Protein AF-I3XK48-F1 (afdb_monomer)

pLDDT: mean 81.37, std 12.77, range [51.59, 94.0]

Nearest PDB structures (foldseek):
  4iij-assembly1_B  TM=9.012E-01  e=2.030E-06  Bos taurus
  7quc-assembly1_B  TM=8.845E-01  e=4.176E-06  Drosophila melanogaster
  7z0g-assembly2_S  TM=8.863E-01  e=5.084E-06  Ovis aries
  8va2-assembly1_g  TM=9.018E-01  e=6.455E-03  Homo sapiens

Secondary structure (DSSP, 8-state):
-HHHHHHHH-S------HHHHHHHHHHTS--SS--HHHHHHHHHHHHHHHSHHHHSTT-SS-SHHHHHH-

Foldseek 3Di:
DVVVCCVVPPPDDDDDDPVVLVCCCCPVVVDPDDDVVSSVVVVVVVVVVLCCLVVPPPDPPVDPVSSRVD

Organism: Cladosporium cladosporioides (NCBI:txid29917)

Mean predicted aligned error: 7.53 Å

Sequence (70 aa):
LSIHQLVENSDATFCIDNEALYDICMRTLKLSNPSYGDLNHLVSAVMSGVTPCLRFPGQLNSDLRKLAVN

Radius of gyration: 15.07 Å; Cα contacts (8 Å, |Δi|>4): 35; chains: 1; bounding box: 37×20×37 Å

Solvent-accessible surface area (backbone atoms only — not comparable to full-atom values): 4441 Å² total; per-residue (Å²): 113,69,67,62,52,46,70,76,72,47,97,76,83,87,88,80,57,66,68,62,46,50,49,43,37,38,73,73,68,62,36,92,74,75,46,72,69,57,47,49,50,53,50,50,52,50,55,52,68,71,44,42,29,80,76,40,93,88,43,84,57,62,39,75,69,47,65,76,73,110

Structure (mmCIF, N/CA/C/O backbone):
data_AF-I3XK48-F1
#
_entry.id   AF-I3XK48-F1
#
loop_
_atom_site.group_PDB
_atom_site.id
_atom_site.type_symbol
_atom_site.label_atom_id
_atom_site.label_alt_id
_atom_site.label_comp_id
_atom_site.label_asym_id
_atom_site.label_entity_id
_atom_site.label_seq_id
_atom_site.pdbx_PDB_ins_code
_atom_site.Cartn_x
_atom_site.Cartn_y
_atom_site.Cartn_z
_atom_site.occupancy
_atom_site.B_iso_or_equiv
_atom_site.auth_seq_id
_atom_site.auth_comp_id
_atom_site.auth_asym_id
_atom_site.auth_atom_id
_atom_site.pdbx_PDB_model_num
ATOM 1 N N . LEU A 1 1 ? 13.018 8.326 8.801 1.00 68.00 1 LEU A N 1
ATOM 2 C CA . LEU A 1 1 ? 13.923 7.263 8.309 1.00 68.00 1 LEU A CA 1
ATOM 3 C C . LEU A 1 1 ? 13.262 6.423 7.212 1.00 68.00 1 LEU A C 1
ATOM 5 O O . LEU A 1 1 ? 13.816 6.346 6.129 1.00 68.00 1 LEU A O 1
ATOM 9 N N . SER A 1 2 ? 12.056 5.888 7.429 1.00 77.44 2 SER A N 1
ATOM 10 C CA . SER A 1 2 ? 11.382 5.004 6.459 1.00 77.44 2 SER A CA 1
ATOM 11 C C . SER A 1 2 ? 10.937 5.687 5.157 1.00 77.44 2 SER A C 1
ATOM 13 O O . SER A 1 2 ? 11.156 5.134 4.090 1.00 77.44 2 SER A O 1
ATOM 15 N N . ILE A 1 3 ? 10.388 6.911 5.208 1.00 81.00 3 ILE A N 1
ATOM 16 C CA . ILE A 1 3 ? 9.994 7.652 3.988 1.00 81.00 3 ILE A CA 1
ATOM 17 C C . ILE A 1 3 ? 11.201 7.972 3.103 1.00 81.00 3 ILE A C 1
ATOM 19 O O . ILE A 1 3 ? 11.128 7.833 1.893 1.00 81.00 3 ILE A O 1
ATOM 23 N N . HIS A 1 4 ? 12.328 8.352 3.705 1.00 79.44 4 HIS A N 1
ATOM 24 C CA . HIS A 1 4 ? 13.556 8.640 2.966 1.00 79.44 4 HIS A CA 1
ATOM 25 C C . HIS A 1 4 ? 14.041 7.411 2.183 1.00 79.44 4 HIS A C 1
ATOM 27 O O . HIS A 1 4 ? 14.331 7.516 1.000 1.00 79.44 4 HIS A O 1
ATOM 33 N N . GLN A 1 5 ? 14.001 6.229 2.808 1.00 84.94 5 GLN A N 1
ATOM 34 C CA . GLN A 1 5 ? 14.323 4.965 2.142 1.00 84.94 5 GLN A CA 1
ATOM 35 C C . GLN A 1 5 ? 13.335 4.616 1.021 1.00 84.94 5 GLN A C 1
ATOM 37 O O . GLN A 1 5 ? 13.758 4.102 -0.010 1.00 84.94 5 GLN A O 1
ATOM 42 N N . LEU A 1 6 ? 12.043 4.915 1.199 1.00 83.31 6 LEU A N 1
ATOM 43 C CA . LEU A 1 6 ? 11.027 4.713 0.162 1.00 83.31 6 LEU A CA 1
ATOM 44 C C . LEU A 1 6 ? 11.237 5.643 -1.037 1.00 83.31 6 LEU A C 1
ATOM 46 O O . LEU A 1 6 ? 11.083 5.201 -2.167 1.00 83.31 6 LEU A O 1
ATOM 50 N N . VAL A 1 7 ? 11.616 6.902 -0.808 1.00 81.56 7 VAL A N 1
ATOM 51 C CA . VAL A 1 7 ? 11.880 7.871 -1.884 1.00 81.56 7 VAL A CA 1
ATOM 52 C C . VAL A 1 7 ? 13.122 7.494 -2.689 1.00 81.56 7 VAL A C 1
ATOM 54 O O . VAL A 1 7 ? 13.131 7.660 -3.902 1.00 81.56 7 VAL A O 1
ATOM 57 N N . GLU A 1 8 ? 14.167 6.995 -2.029 1.00 83.62 8 GLU A N 1
ATOM 58 C CA . GLU A 1 8 ? 15.435 6.693 -2.700 1.00 83.62 8 GLU A CA 1
ATOM 59 C C . GLU A 1 8 ? 15.457 5.332 -3.402 1.00 83.62 8 GLU A C 1
ATOM 61 O O . GLU A 1 8 ? 16.185 5.177 -4.378 1.00 83.62 8 GLU A O 1
ATOM 66 N N . ASN A 1 9 ? 14.688 4.347 -2.920 1.00 86.88 9 ASN A N 1
ATOM 67 C CA . ASN A 1 9 ? 14.833 2.953 -3.361 1.00 86.88 9 ASN A CA 1
ATOM 68 C C . ASN A 1 9 ? 13.561 2.323 -3.945 1.00 86.88 9 ASN A C 1
ATOM 70 O O . ASN A 1 9 ? 13.619 1.174 -4.376 1.00 86.88 9 ASN A O 1
ATOM 74 N N . SER A 1 10 ? 12.413 3.008 -3.923 1.00 84.50 10 SER A N 1
ATOM 75 C CA . SER A 1 10 ? 11.160 2.458 -4.451 1.00 84.50 10 SER A CA 1
ATOM 76 C C . SER A 1 10 ? 10.805 3.081 -5.795 1.00 84.50 10 SER A C 1
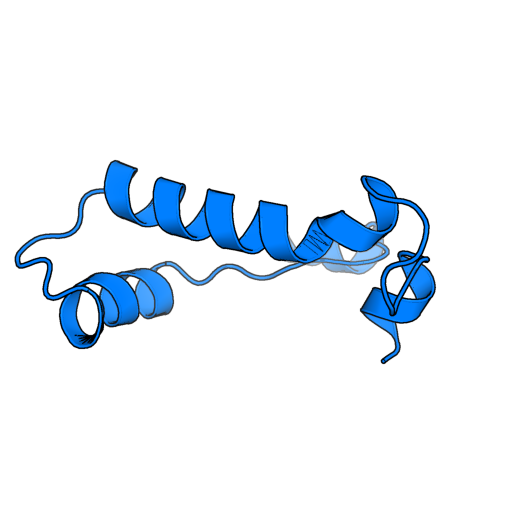ATOM 78 O O . SER A 1 10 ? 10.653 4.297 -5.895 1.00 84.50 10 SER A O 1
ATOM 80 N N . ASP A 1 11 ? 10.583 2.242 -6.807 1.00 84.06 11 ASP A N 1
ATOM 81 C CA . ASP A 1 11 ? 10.103 2.685 -8.122 1.00 84.06 11 ASP A CA 1
ATOM 82 C C . ASP A 1 11 ? 8.633 3.148 -8.082 1.00 84.06 11 ASP A C 1
ATOM 84 O O . ASP A 1 11 ? 8.208 3.971 -8.892 1.00 84.06 11 ASP A O 1
ATOM 88 N N . ALA A 1 12 ? 7.838 2.621 -7.142 1.00 82.88 12 ALA A N 1
ATOM 89 C CA . ALA A 1 12 ? 6.446 3.005 -6.924 1.00 82.88 12 ALA A CA 1
ATOM 90 C C . ALA A 1 12 ? 6.009 2.673 -5.490 1.00 82.88 12 ALA A C 1
ATOM 92 O O . ALA A 1 12 ? 6.199 1.557 -5.009 1.00 82.88 12 ALA A O 1
ATOM 93 N N . THR A 1 13 ? 5.371 3.627 -4.809 1.00 85.31 13 THR A N 1
ATOM 94 C CA . THR A 1 13 ? 4.857 3.439 -3.444 1.00 85.31 13 THR A CA 1
ATOM 95 C C . THR A 1 13 ? 3.381 3.815 -3.382 1.00 85.31 13 THR A C 1
ATOM 97 O O . THR A 1 13 ? 3.010 4.927 -3.749 1.00 85.31 13 THR A O 1
ATOM 100 N N . PHE A 1 14 ? 2.542 2.905 -2.885 1.00 85.19 14 PHE A N 1
ATOM 101 C CA . PHE A 1 14 ? 1.126 3.169 -2.625 1.00 85.19 14 PHE A CA 1
ATOM 102 C C . PHE A 1 14 ? 0.937 3.567 -1.161 1.00 85.19 14 PHE A C 1
ATOM 104 O O . PHE A 1 14 ? 1.139 2.754 -0.258 1.00 85.19 14 PHE A O 1
ATOM 111 N N . CYS A 1 15 ? 0.548 4.819 -0.923 1.00 89.00 15 CYS A N 1
ATOM 112 C CA . CYS A 1 15 ? 0.249 5.309 0.418 1.00 89.00 15 CYS A CA 1
ATOM 113 C C . CYS A 1 15 ? -1.163 4.885 0.826 1.00 89.00 15 CYS A C 1
ATOM 115 O O . CYS A 1 15 ? -2.141 5.248 0.174 1.00 89.00 15 CYS A O 1
ATOM 117 N N . ILE A 1 16 ? -1.261 4.135 1.920 1.00 89.81 16 ILE A N 1
ATOM 118 C CA . ILE A 1 16 ? -2.530 3.722 2.514 1.00 89.81 16 ILE A CA 1
ATOM 119 C C . ILE A 1 16 ? -2.692 4.482 3.825 1.00 89.81 16 ILE A C 1
ATOM 121 O O . ILE A 1 16 ? -1.939 4.258 4.772 1.00 89.81 16 ILE A O 1
ATOM 125 N N . ASP A 1 17 ? -3.662 5.389 3.859 1.00 91.62 17 ASP A N 1
ATOM 126 C CA . ASP A 1 17 ? -3.956 6.198 5.035 1.00 91.62 17 ASP A CA 1
ATOM 127 C C . ASP A 1 17 ? -5.031 5.524 5.896 1.00 91.62 17 ASP A C 1
ATOM 129 O O . ASP A 1 17 ? -6.174 5.346 5.469 1.00 91.62 17 ASP A O 1
A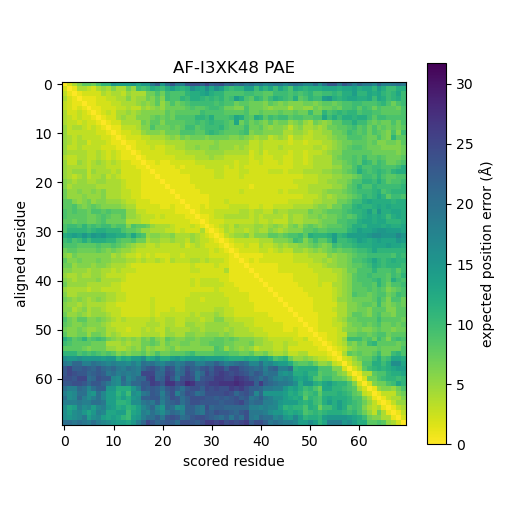TOM 133 N N . ASN A 1 18 ? -4.659 5.155 7.122 1.00 90.75 18 ASN A N 1
ATOM 134 C CA . ASN A 1 18 ? -5.575 4.527 8.064 1.00 90.75 18 ASN A CA 1
ATOM 135 C C . ASN A 1 18 ? -6.737 5.448 8.448 1.00 90.75 18 ASN A C 1
ATOM 137 O O . ASN A 1 18 ? -7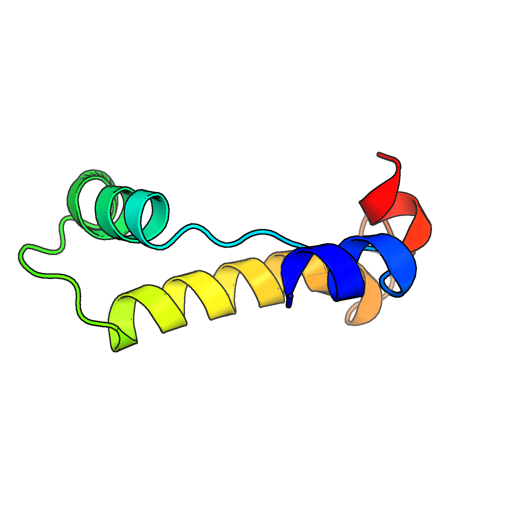.838 4.942 8.632 1.00 90.75 18 ASN A O 1
ATOM 141 N N . GLU A 1 19 ? -6.538 6.765 8.547 1.00 91.44 19 GLU A N 1
ATOM 142 C CA . GLU A 1 19 ? -7.615 7.696 8.908 1.00 91.44 19 GLU A CA 1
ATOM 143 C C . GLU A 1 19 ? -8.679 7.744 7.805 1.00 91.44 19 GLU A C 1
ATOM 145 O O . GLU A 1 19 ? -9.871 7.582 8.077 1.00 91.44 19 GLU A O 1
ATOM 150 N N . ALA A 1 20 ? -8.246 7.824 6.545 1.00 91.38 20 ALA A N 1
ATOM 151 C CA . ALA A 1 20 ? -9.143 7.739 5.397 1.00 91.38 20 ALA A CA 1
ATOM 152 C C . ALA A 1 20 ? -9.864 6.379 5.323 1.00 91.38 20 ALA A C 1
ATOM 154 O O . ALA A 1 20 ? -11.058 6.327 5.021 1.00 91.38 20 ALA A O 1
ATOM 155 N N . LEU A 1 21 ? -9.173 5.272 5.631 1.00 90.81 21 LEU A N 1
ATOM 156 C CA . LEU A 1 21 ? -9.800 3.947 5.702 1.00 90.81 21 LEU A CA 1
ATOM 157 C C . LEU A 1 21 ? -10.853 3.871 6.814 1.00 90.81 21 LEU A C 1
ATOM 159 O O . LEU A 1 21 ? -11.941 3.345 6.577 1.00 90.81 21 LEU A O 1
ATOM 163 N N . TYR A 1 22 ? -10.565 4.419 7.998 1.00 92.19 22 TYR A N 1
ATOM 164 C CA . TYR A 1 22 ? -11.527 4.517 9.097 1.00 92.19 22 TYR A CA 1
ATOM 165 C C . TYR A 1 22 ? -12.771 5.302 8.671 1.00 92.19 22 TYR A C 1
ATOM 167 O O . TYR A 1 22 ? -13.892 4.826 8.867 1.00 92.19 22 TYR A O 1
ATOM 175 N N . ASP A 1 23 ? -12.587 6.450 8.019 1.00 92.06 23 ASP A N 1
ATOM 176 C CA . ASP A 1 23 ? -13.679 7.275 7.503 1.00 92.06 23 ASP A CA 1
ATOM 177 C C . ASP A 1 23 ? -14.527 6.529 6.457 1.00 92.06 23 ASP A C 1
ATOM 179 O O . ASP A 1 23 ? -15.759 6.594 6.496 1.00 92.06 23 ASP A O 1
ATOM 183 N N . ILE A 1 24 ? -13.909 5.762 5.552 1.00 91.12 24 ILE A N 1
ATOM 184 C CA . ILE A 1 24 ? -14.631 4.923 4.580 1.00 91.12 24 ILE A CA 1
ATOM 185 C C . ILE A 1 24 ? -15.431 3.829 5.299 1.00 91.12 24 ILE A C 1
ATOM 187 O O . ILE A 1 24 ? -16.622 3.651 5.017 1.00 91.12 24 ILE A O 1
ATOM 191 N N . CYS A 1 25 ? -14.815 3.118 6.246 1.00 90.94 25 CYS A N 1
ATOM 192 C CA . CYS A 1 25 ? -15.472 2.069 7.022 1.00 90.94 25 CYS A CA 1
ATOM 193 C C . CYS A 1 25 ? -16.674 2.607 7.816 1.00 90.94 25 CYS A C 1
ATOM 195 O O . CYS A 1 25 ? -17.735 1.981 7.823 1.00 90.94 25 CYS A O 1
ATOM 197 N N . MET A 1 26 ? -16.553 3.785 8.430 1.00 89.44 26 MET A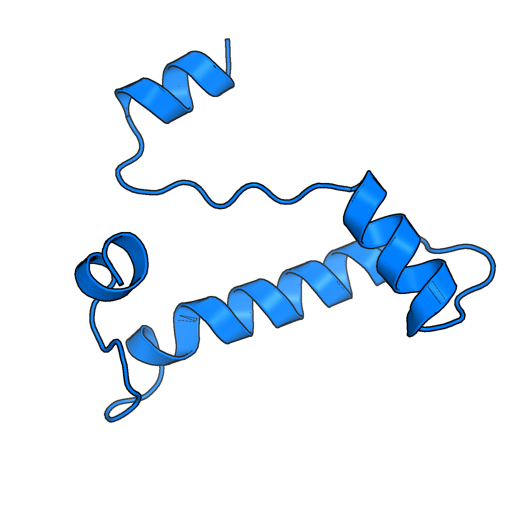 N 1
ATOM 198 C CA . MET A 1 26 ? -17.635 4.379 9.218 1.00 89.44 26 MET A CA 1
ATOM 199 C C . MET A 1 26 ? -18.723 5.018 8.350 1.00 89.44 26 MET A C 1
ATOM 201 O O . MET A 1 26 ? -19.907 4.767 8.567 1.00 89.44 26 MET A O 1
ATOM 205 N N . ARG A 1 27 ? -18.357 5.838 7.357 1.00 91.19 27 ARG A N 1
ATOM 206 C CA . ARG A 1 27 ? -19.330 6.633 6.582 1.00 91.19 27 ARG A CA 1
ATOM 207 C C . ARG A 1 27 ? -19.955 5.856 5.432 1.00 91.19 27 ARG A C 1
ATOM 209 O O . ARG A 1 27 ? -21.144 6.013 5.169 1.00 91.19 27 ARG A O 1
ATOM 216 N N . THR A 1 28 ? -19.168 5.024 4.751 1.00 89.50 28 THR A N 1
ATOM 217 C CA . THR A 1 28 ? -19.621 4.296 3.555 1.00 89.50 28 THR A CA 1
ATOM 218 C C . THR A 1 28 ? -20.116 2.903 3.916 1.00 89.50 28 THR A C 1
ATOM 220 O O . THR A 1 28 ? -21.232 2.535 3.554 1.00 89.50 28 THR A O 1
ATOM 223 N N . LEU A 1 29 ? -19.315 2.142 4.670 1.00 88.38 29 LEU A N 1
ATOM 224 C CA . LEU A 1 29 ? -19.660 0.770 5.066 1.00 88.38 29 LEU A CA 1
ATOM 225 C C . LEU A 1 29 ? -20.542 0.709 6.323 1.00 88.38 29 LEU A C 1
ATOM 227 O O . LEU A 1 29 ? -21.035 -0.364 6.664 1.00 88.38 29 LEU A O 1
ATOM 231 N N . LYS A 1 30 ? -20.792 1.857 6.973 1.00 91.50 30 LYS A N 1
ATOM 232 C CA . LYS A 1 30 ? -21.668 2.006 8.149 1.00 91.50 30 LYS A CA 1
ATOM 233 C C . LYS A 1 30 ? 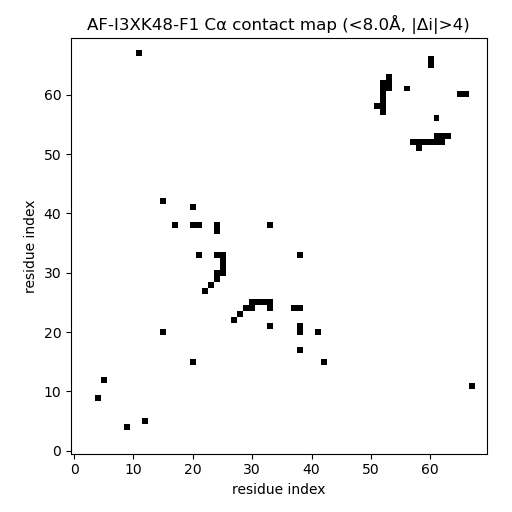-21.261 1.115 9.328 1.00 91.50 30 LYS A C 1
ATOM 235 O O . LYS A 1 30 ? -22.111 0.661 10.091 1.00 91.50 30 LYS A O 1
ATOM 240 N N . LEU A 1 31 ? -19.959 0.873 9.482 1.00 90.00 31 LEU A N 1
ATOM 241 C CA . LEU A 1 31 ? -19.403 0.130 10.608 1.00 90.00 31 LEU A CA 1
ATOM 242 C C . LEU A 1 31 ? -19.244 1.066 11.809 1.00 90.00 31 LEU A C 1
ATOM 244 O O . LEU A 1 31 ? -18.490 2.034 11.754 1.00 90.00 31 LEU A O 1
ATOM 248 N N . SER A 1 32 ? -19.940 0.772 12.906 1.00 84.06 32 SER A N 1
ATOM 249 C CA . SER A 1 32 ? -19.983 1.634 14.096 1.00 84.06 32 SER A CA 1
ATOM 250 C C . SER A 1 32 ? -18.639 1.745 14.818 1.00 84.06 32 SER A C 1
ATOM 252 O O . SER A 1 32 ? -18.367 2.761 15.446 1.00 84.06 32 SER A O 1
ATOM 254 N N . ASN A 1 33 ? -17.813 0.696 14.760 1.00 87.50 33 ASN A N 1
ATOM 255 C CA . ASN A 1 33 ? -16.509 0.655 15.415 1.00 87.50 33 ASN A CA 1
ATOM 256 C C . ASN A 1 33 ? -15.541 -0.233 14.609 1.00 87.50 33 ASN A C 1
ATOM 258 O O . ASN A 1 33 ? -15.391 -1.413 14.938 1.00 87.50 33 ASN A O 1
ATOM 262 N N . PRO A 1 34 ? -14.942 0.296 13.523 1.00 88.12 34 PRO A N 1
ATOM 263 C CA . PRO A 1 34 ? -14.089 -0.486 12.635 1.00 88.12 34 PRO A CA 1
ATOM 264 C C . PRO A 1 34 ? -12.883 -1.059 13.384 1.00 88.12 34 PRO A C 1
ATOM 266 O O . PRO A 1 34 ? -12.195 -0.355 14.125 1.00 88.12 34 PRO A O 1
ATOM 269 N N . SER A 1 35 ? -12.612 -2.342 13.181 1.00 92.31 35 SER A N 1
ATOM 270 C CA . SER A 1 35 ? -11.416 -3.011 13.684 1.00 92.31 35 SER A CA 1
ATOM 271 C C . SER A 1 35 ? -10.315 -3.025 12.623 1.00 92.31 35 SER A C 1
ATOM 273 O O . SER A 1 35 ? -10.582 -2.887 11.429 1.00 92.31 35 SER A O 1
ATOM 275 N N . TYR A 1 36 ? -9.068 -3.290 13.021 1.00 91.12 36 TYR A N 1
ATOM 276 C CA . TYR A 1 36 ? -7.990 -3.524 12.050 1.00 91.12 36 TYR A CA 1
ATOM 277 C C . TYR A 1 36 ? -8.290 -4.682 11.086 1.00 91.12 36 TYR A C 1
ATOM 279 O O . TYR A 1 36 ? -7.770 -4.686 9.976 1.00 91.12 36 TYR A O 1
ATOM 287 N N . GLY A 1 37 ? -9.140 -5.643 11.468 1.00 92.75 37 GLY A N 1
ATOM 288 C CA . GLY A 1 37 ? -9.613 -6.680 10.550 1.00 92.75 37 GLY A CA 1
ATOM 289 C C . GLY A 1 37 ? -10.417 -6.098 9.385 1.00 92.75 37 GLY A C 1
ATOM 290 O O . GLY A 1 37 ? -10.172 -6.455 8.234 1.00 92.75 37 GLY A O 1
ATOM 291 N N . ASP A 1 38 ? -11.308 -5.147 9.671 1.00 90.62 38 ASP A N 1
ATOM 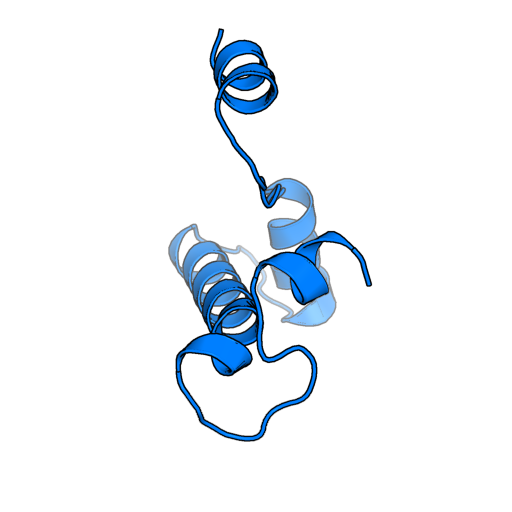292 C CA . ASP A 1 38 ? -12.139 -4.474 8.666 1.00 90.62 38 ASP A CA 1
ATOM 293 C C . ASP A 1 38 ? -11.293 -3.590 7.743 1.00 90.62 38 ASP A C 1
ATOM 295 O O . ASP A 1 38 ? -11.445 -3.625 6.519 1.00 90.62 38 ASP A O 1
ATOM 299 N N . LEU A 1 39 ? -10.343 -2.850 8.324 1.00 91.88 39 LEU A N 1
ATOM 300 C CA . LEU A 1 39 ? -9.400 -2.028 7.566 1.00 91.88 39 LEU A CA 1
ATOM 301 C C . LEU A 1 39 ? -8.535 -2.898 6.651 1.00 91.88 39 LEU A C 1
ATOM 303 O O . LEU A 1 39 ? -8.417 -2.618 5.460 1.00 91.88 39 LEU A O 1
ATOM 307 N N . ASN A 1 40 ? -7.972 -3.987 7.176 1.00 94.00 40 ASN A N 1
ATOM 308 C CA . ASN A 1 40 ? -7.132 -4.893 6.397 1.00 94.00 40 ASN A CA 1
ATOM 309 C C . ASN A 1 40 ? -7.918 -5.594 5.284 1.00 94.00 40 ASN A C 1
ATOM 311 O O . ASN A 1 40 ? -7.369 -5.838 4.209 1.00 94.00 40 ASN A O 1
ATOM 315 N N . HIS A 1 41 ? -9.206 -5.877 5.496 1.00 92.38 41 HIS A N 1
ATOM 316 C CA . HIS A 1 41 ? -10.071 -6.386 4.438 1.00 92.38 41 HIS A CA 1
ATOM 317 C C . HIS A 1 41 ? -10.211 -5.369 3.298 1.00 92.38 41 HIS A C 1
ATOM 319 O O . HIS A 1 41 ? -10.017 -5.720 2.131 1.00 92.38 41 HIS A O 1
ATOM 325 N N . LEU A 1 42 ? -10.469 -4.097 3.616 1.00 90.25 42 LEU A N 1
ATOM 326 C CA . LEU A 1 42 ? -10.526 -3.029 2.616 1.00 90.25 42 LEU A CA 1
ATOM 327 C C . LEU A 1 42 ? -9.185 -2.862 1.884 1.00 90.25 42 LEU A C 1
ATOM 329 O O . LEU A 1 42 ? -9.158 -2.809 0.655 1.00 90.25 42 LEU A O 1
ATOM 333 N N . VAL A 1 43 ? -8.069 -2.882 2.615 1.00 93.06 43 VAL A N 1
ATOM 334 C CA . VAL A 1 43 ? -6.719 -2.852 2.034 1.00 93.06 43 VAL A CA 1
ATOM 335 C C . VAL A 1 43 ? -6.509 -4.014 1.067 1.00 93.06 43 VAL A C 1
ATOM 337 O O . VAL A 1 43 ? -6.058 -3.802 -0.058 1.00 93.06 43 VAL A O 1
ATOM 340 N N . SER A 1 44 ? -6.880 -5.235 1.456 1.00 92.69 44 SER A N 1
ATOM 341 C CA . SER A 1 44 ? -6.738 -6.415 0.599 1.00 92.69 44 SER A CA 1
ATOM 342 C C . SER A 1 44 ? -7.541 -6.296 -0.701 1.00 92.69 44 SER A C 1
ATOM 344 O O . SER A 1 44 ? -7.048 -6.667 -1.769 1.00 92.69 44 SER A O 1
ATOM 346 N N . ALA A 1 45 ? -8.744 -5.717 -0.637 1.00 89.25 45 ALA A N 1
ATOM 347 C CA . ALA A 1 45 ? -9.590 -5.498 -1.801 1.00 89.25 45 ALA A CA 1
ATOM 348 C C . ALA A 1 45 ? -8.965 -4.471 -2.756 1.00 89.25 45 ALA A C 1
ATOM 350 O O . ALA A 1 45 ? -8.905 -4.715 -3.961 1.00 89.25 45 ALA A O 1
ATOM 351 N N . VAL A 1 46 ? -8.428 -3.371 -2.219 1.00 88.81 46 VAL A N 1
ATOM 352 C CA . VAL A 1 46 ? -7.718 -2.353 -3.008 1.00 88.81 46 VAL A CA 1
ATOM 353 C C . VAL A 1 46 ? -6.466 -2.948 -3.653 1.00 88.81 46 VAL A C 1
ATOM 355 O O . VAL A 1 46 ? -6.299 -2.838 -4.863 1.00 88.81 46 VAL A O 1
ATOM 358 N N . MET A 1 47 ? -5.621 -3.658 -2.901 1.00 90.12 47 MET A N 1
ATOM 359 C CA . MET A 1 47 ? -4.407 -4.292 -3.443 1.00 90.12 47 MET A CA 1
ATOM 360 C C . MET A 1 47 ? -4.725 -5.350 -4.510 1.00 90.12 47 ME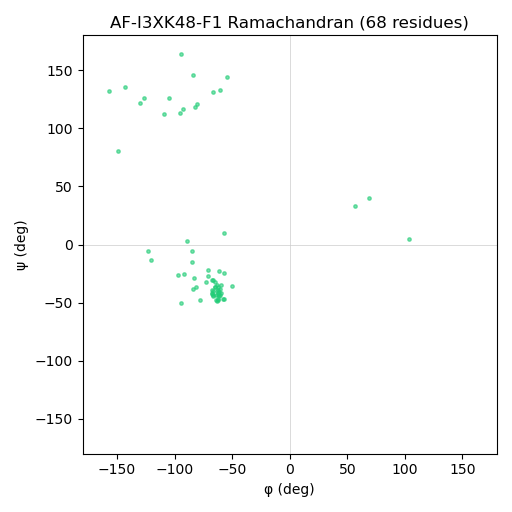T A C 1
ATOM 362 O O . MET A 1 47 ? -4.035 -5.457 -5.530 1.00 90.12 47 MET A O 1
ATOM 366 N N . SER A 1 48 ? -5.814 -6.101 -4.328 1.00 88.44 48 SER A N 1
ATOM 367 C CA . SER A 1 48 ? -6.331 -6.996 -5.362 1.00 88.44 48 SER A CA 1
ATOM 368 C C . SER A 1 48 ? -6.762 -6.215 -6.605 1.00 88.44 48 SER A C 1
ATOM 370 O O . SER A 1 48 ? -6.433 -6.648 -7.703 1.00 88.44 48 SER A O 1
ATOM 372 N N . GLY A 1 49 ? -7.420 -5.061 -6.459 1.00 84.81 49 GLY A N 1
ATOM 373 C CA . GLY A 1 49 ? -7.843 -4.184 -7.560 1.00 84.81 49 GLY A CA 1
ATOM 374 C C . GLY A 1 49 ? -6.711 -3.443 -8.284 1.00 84.81 49 GLY A C 1
ATOM 375 O O . GLY A 1 49 ? -6.873 -3.095 -9.449 1.00 84.81 49 GLY A O 1
ATOM 376 N N . VAL A 1 50 ? -5.549 -3.273 -7.647 1.00 84.56 50 VAL A N 1
ATOM 377 C CA . VAL A 1 50 ? -4.345 -2.665 -8.250 1.00 84.56 50 VAL A CA 1
ATOM 378 C C . VAL A 1 50 ? -3.551 -3.665 -9.106 1.00 84.56 50 VAL A C 1
ATOM 380 O O . VAL A 1 50 ? -3.024 -3.320 -10.158 1.00 84.56 50 VAL A O 1
ATOM 383 N N . THR A 1 51 ? -3.493 -4.932 -8.691 1.00 85.00 51 THR A N 1
ATOM 384 C CA . THR A 1 51 ? -2.754 -6.008 -9.380 1.00 85.00 51 THR A CA 1
ATOM 385 C C . THR A 1 51 ? -3.481 -6.830 -10.475 1.00 85.00 51 THR A C 1
ATOM 387 O O . THR A 1 51 ? -2.845 -7.757 -10.988 1.00 85.00 51 THR A O 1
ATOM 390 N N . PRO A 1 52 ? -4.751 -6.602 -10.898 1.00 82.38 52 PRO A N 1
ATOM 391 C CA . PRO A 1 52 ? -5.415 -7.455 -11.889 1.00 82.38 52 PRO A CA 1
ATOM 392 C C . PRO A 1 52 ? -4.681 -7.506 -13.224 1.00 82.38 52 PRO A C 1
ATOM 394 O O . PRO A 1 52 ? -4.631 -8.564 -13.843 1.00 82.38 52 PRO A O 1
ATOM 397 N N . CYS A 1 53 ? -4.058 -6.398 -13.629 1.00 78.00 53 CYS A N 1
ATOM 398 C CA . CYS A 1 53 ? -3.280 -6.296 -14.859 1.00 78.00 53 CYS A CA 1
ATOM 399 C C . CYS A 1 53 ? -2.063 -7.237 -14.905 1.00 78.00 53 CYS A C 1
ATOM 401 O O . CYS A 1 53 ? -1.610 -7.591 -15.990 1.00 78.00 53 CYS A O 1
ATOM 403 N N . LEU A 1 54 ? -1.566 -7.672 -13.742 1.00 79.25 54 LEU A N 1
ATOM 404 C CA . LEU A 1 54 ? -0.484 -8.651 -13.612 1.00 79.25 54 LEU A CA 1
ATOM 405 C C . LEU A 1 54 ? -1.007 -10.089 -13.496 1.00 79.25 54 LEU A C 1
ATOM 407 O O . LEU A 1 54 ? -0.288 -11.036 -13.801 1.00 79.25 54 LEU A O 1
ATOM 411 N N . ARG A 1 55 ? -2.245 -10.264 -13.018 1.00 81.25 55 ARG A N 1
ATOM 412 C CA . ARG A 1 55 ? -2.831 -11.578 -12.708 1.00 81.25 55 ARG A CA 1
ATOM 413 C C . ARG A 1 55 ? -3.707 -12.131 -13.829 1.00 81.25 55 ARG A C 1
ATOM 415 O O . ARG A 1 55 ? -3.852 -13.346 -13.925 1.00 81.25 55 ARG A O 1
ATOM 422 N N . PHE A 1 56 ? -4.281 -11.268 -14.665 1.00 80.56 56 PHE A N 1
ATOM 423 C CA . PHE A 1 56 ? -5.198 -11.654 -15.732 1.00 80.56 56 PHE A CA 1
ATOM 424 C C . PHE A 1 56 ? -4.783 -11.025 -17.070 1.00 80.56 56 PHE A C 1
ATOM 426 O O . PHE A 1 56 ? -4.731 -9.797 -17.182 1.00 80.56 56 PHE A O 1
ATOM 433 N N . PRO A 1 57 ? -4.514 -11.837 -18.108 1.00 72.81 57 PRO A N 1
ATOM 434 C CA . PRO A 1 57 ? -4.175 -11.317 -19.425 1.00 72.81 57 PRO A CA 1
ATOM 435 C C . PRO A 1 57 ? -5.380 -10.588 -20.041 1.00 72.81 57 PRO A C 1
ATOM 437 O O . PRO A 1 57 ? -6.486 -11.122 -20.071 1.00 72.81 57 PRO A O 1
ATOM 440 N N . GLY A 1 58 ? -5.162 -9.371 -20.551 1.00 69.12 58 GLY A N 1
ATOM 441 C CA . GLY A 1 58 ? -6.163 -8.619 -21.323 1.00 69.12 58 GLY A CA 1
ATOM 442 C C . GLY A 1 58 ? -6.887 -7.475 -20.598 1.00 69.12 58 GLY A C 1
ATOM 443 O O . GLY A 1 58 ? -7.773 -6.871 -21.197 1.00 69.12 58 GLY A O 1
ATOM 444 N N . GLN A 1 59 ? -6.527 -7.132 -19.355 1.00 63.47 59 GLN A N 1
ATOM 445 C CA . GLN A 1 59 ? -7.048 -5.920 -18.699 1.00 63.47 59 GLN A CA 1
ATOM 446 C C . GLN A 1 59 ? -6.254 -4.655 -19.088 1.00 63.47 59 GLN A C 1
ATOM 448 O O . GLN A 1 59 ? -5.041 -4.717 -19.308 1.00 63.47 59 GLN A O 1
ATOM 453 N N . LEU A 1 60 ? -6.939 -3.502 -19.190 1.00 56.75 60 LEU A N 1
ATOM 454 C CA . LEU A 1 60 ? -6.312 -2.188 -19.414 1.00 56.75 60 LEU A CA 1
ATOM 455 C C . LEU A 1 60 ? -5.242 -1.917 -18.333 1.00 56.75 60 LEU A C 1
ATOM 457 O O . LEU A 1 60 ? -5.435 -2.280 -17.178 1.00 56.75 60 LEU A O 1
ATOM 461 N N . ASN A 1 61 ? -4.138 -1.252 -18.700 1.00 55.19 61 ASN A N 1
ATOM 462 C CA . ASN A 1 61 ? -2.954 -1.003 -17.849 1.00 55.19 61 ASN A CA 1
ATOM 463 C C . ASN A 1 61 ? -2.119 -2.255 -17.506 1.00 55.19 61 ASN A C 1
ATOM 465 O O . ASN A 1 61 ? -1.605 -2.384 -16.400 1.00 55.19 61 ASN A O 1
ATOM 469 N N . SER A 1 62 ? -1.935 -3.148 -18.485 1.00 55.00 62 SER A N 1
ATOM 470 C CA . SER A 1 62 ? -1.187 -4.424 -18.449 1.00 55.00 62 SER A CA 1
ATOM 471 C C . SER A 1 62 ? 0.304 -4.374 -18.042 1.00 55.00 62 SER A C 1
ATOM 473 O O . SER A 1 62 ? 1.012 -5.356 -18.238 1.00 55.00 62 SER A O 1
ATOM 475 N N . ASP A 1 63 ? 0.821 -3.246 -17.552 1.00 58.62 63 ASP A N 1
ATOM 476 C CA . ASP A 1 63 ? 2.220 -3.080 -17.139 1.00 58.62 63 ASP A CA 1
ATOM 477 C C . ASP A 1 63 ? 2.274 -2.170 -15.899 1.00 58.62 63 ASP A C 1
ATOM 479 O O . ASP A 1 63 ? 1.626 -1.120 -15.874 1.00 58.62 63 ASP A O 1
ATOM 483 N N . LEU A 1 64 ? 3.068 -2.549 -14.891 1.00 56.59 64 LEU A N 1
ATOM 484 C CA . LEU A 1 64 ? 3.359 -1.748 -13.691 1.00 56.59 64 LEU A CA 1
ATOM 485 C C . LEU A 1 64 ? 3.804 -0.326 -14.051 1.00 56.59 64 LEU A C 1
ATOM 487 O O . LEU A 1 64 ? 3.416 0.635 -13.392 1.00 56.59 64 LEU A O 1
ATOM 491 N N . ARG A 1 65 ? 4.551 -0.179 -15.151 1.00 52.72 65 ARG A N 1
ATOM 492 C CA . ARG A 1 65 ? 4.979 1.132 -15.651 1.00 52.72 65 ARG A CA 1
ATOM 493 C C . ARG A 1 65 ? 3.807 1.988 -16.111 1.00 52.72 65 ARG A C 1
ATOM 495 O O . ARG A 1 65 ? 3.834 3.185 -15.887 1.00 52.72 65 ARG A O 1
ATOM 502 N N . LYS A 1 66 ? 2.773 1.394 -16.720 1.00 55.62 66 LYS A N 1
ATOM 503 C CA . LYS A 1 66 ? 1.559 2.118 -17.136 1.00 55.62 66 LYS A CA 1
ATOM 504 C C . LYS A 1 66 ? 0.683 2.501 -15.950 1.00 55.62 66 LYS A C 1
ATOM 506 O O . LYS A 1 66 ? 0.060 3.546 -15.990 1.00 55.62 66 LYS A O 1
ATOM 511 N N . LEU A 1 67 ? 0.667 1.682 -14.903 1.00 57.53 67 LEU A N 1
ATOM 512 C CA . LEU A 1 67 ? -0.038 1.976 -13.656 1.00 57.53 67 LEU A CA 1
ATOM 513 C C . LEU A 1 67 ? 0.592 3.153 -12.883 1.00 57.53 67 LEU A C 1
ATOM 515 O O . LEU A 1 67 ? -0.115 3.872 -12.192 1.00 57.53 67 LEU A O 1
ATOM 519 N N . ALA A 1 68 ? 1.910 3.347 -12.995 1.00 56.09 68 ALA A N 1
ATOM 520 C CA . ALA A 1 68 ? 2.621 4.448 -12.343 1.00 56.09 68 ALA A CA 1
ATOM 521 C C . ALA A 1 68 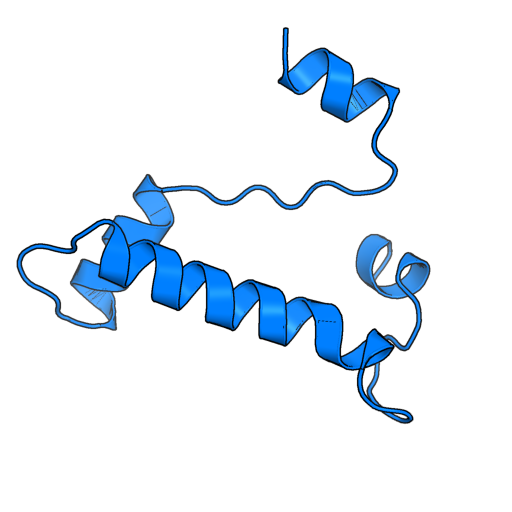? 2.613 5.771 -13.141 1.00 56.09 68 ALA A C 1
ATOM 523 O O . ALA A 1 68 ? 2.962 6.807 -12.580 1.00 56.09 68 ALA A O 1
ATOM 524 N N . VAL A 1 69 ? 2.262 5.746 -14.436 1.00 52.28 69 VAL A N 1
ATOM 525 C CA . VAL A 1 69 ? 2.342 6.921 -15.337 1.00 52.28 69 VAL A CA 1
ATOM 526 C C . VAL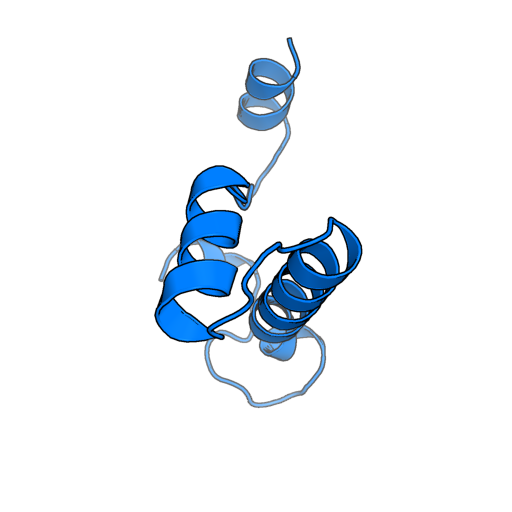 A 1 69 ? 1.008 7.354 -15.964 1.00 52.28 69 VAL A C 1
ATOM 528 O O . VAL A 1 69 ? 0.968 8.444 -16.531 1.00 52.28 69 VAL A O 1
ATOM 531 N N . ASN A 1 70 ? -0.047 6.529 -15.902 1.00 51.59 70 ASN A N 1
ATOM 532 C CA . ASN A 1 70 ? -1.420 6.894 -16.298 1.00 51.59 70 ASN A CA 1
ATOM 533 C C . ASN A 1 70 ? -2.224 7.352 -15.083 1.00 51.59 70 ASN A C 1
ATOM 535 O O . ASN A 1 70 ? -3.035 8.287 -15.254 1.00 51.59 70 ASN A O 1
#

InterPro domains:
  IPR000217 Tubulin [PTHR11588] (1-70)
  IPR002453 Beta tubulin [PR01163] (26-38)
  IPR002453 Beta tubulin [PR01163] (44-53)
  IPR002453 Beta tubulin [PR01163] (59-70)
  IPR036525 Tubulin/FtsZ, GTPase domain superfamily [G3DSA:3.40.50.1440] (1-70)
  IPR036525 Tubulin/FtsZ, GTPase domain superfamily [SSF52490] (1-57)